Protein AF-A0A369K7A3-F1 (afdb_monomer_lite)

pLDDT: mean 78.66, std 17.6, range [29.11, 97.5]

Organism: Hypsizygus marmoreus (NCBI:txid39966)

Secondary structure (DSSP, 8-state):
----S----SS---HHHHHHHHHTHHHHHHHHHTT-HHHHHHHHHHHHHHHS----B-TTSSB-HHHHHHHHHHHHHHHHHHHHHHHHHS-S----TTHHHHSSHHHHHHHHHHHHHHHHHHHTT----SHHHHHHS-HHHHTTTS--HHHHHHHHHHHHHHHHTS------

Foldseek 3Di:
DDPDDDDPDDDDDDPVNVVVLVVCLLACLQCVVVVNNVVLLVLQLVLVCQQPPHFDADPVRHTDPVVSVVCSVVVSVVSSVVSVVVNVVDDNPHHDPCSVVCSHNLNSLQVLQVVQVVVCVVVVQDGDDDSSVDSSADPVRCVVRPDDPVNVVVVVVVVVVVVVPDDPPDDD

Sequence (172 aa):
MPDNGLLVLGYHANPDQTIFLRYILPMYNYARVEKRIDAFMDKMFPVWLDRFPVVILNKAGLVDPLATKLALPRHKAARYRKLMWLSWESEMWCLDLEWEDKMTIEADRAQRRRVYHALAKCWKKDWPRGHQWEVAVPAEERARIEIDPEDFLQAWADRMLKELAQPDWGTR

Structure (mmCIF, N/CA/C/O backbone):
data_AF-A0A369K7A3-F1
#
_entry.id   AF-A0A369K7A3-F1
#
loop_
_atom_site.group_PDB
_atom_site.id
_atom_site.type_symbol
_atom_site.label_atom_id
_atom_site.label_alt_id
_atom_site.label_comp_id
_atom_site.label_asym_id
_atom_site.label_entity_id
_atom_site.label_seq_id
_atom_site.pdbx_PDB_ins_code
_atom_site.Cartn_x
_atom_site.Cartn_y
_atom_site.Cartn_z
_atom_site.occupancy
_atom_site.B_iso_or_equiv
_atom_site.auth_seq_id
_atom_site.auth_comp_id
_atom_site.auth_asym_id
_atom_site.auth_atom_id
_atom_site.pdbx_PDB_model_num
ATOM 1 N N . MET A 1 1 ? 28.883 4.922 -5.599 1.00 29.11 1 MET A N 1
ATOM 2 C CA . MET A 1 1 ? 28.473 3.508 -5.752 1.00 29.11 1 MET A CA 1
ATOM 3 C C . MET A 1 1 ? 26.989 3.507 -6.066 1.00 29.11 1 MET A C 1
ATOM 5 O O . MET A 1 1 ? 26.313 4.346 -5.486 1.00 29.11 1 MET A O 1
ATOM 9 N N . PRO A 1 2 ? 26.502 2.689 -7.010 1.00 29.11 2 PRO A N 1
ATOM 10 C CA . PRO A 1 2 ? 25.099 2.721 -7.396 1.00 29.11 2 PRO A CA 1
ATOM 11 C C . PRO A 1 2 ? 24.240 2.120 -6.281 1.00 29.11 2 PRO A C 1
ATOM 13 O O . PRO A 1 2 ? 24.582 1.078 -5.717 1.00 29.11 2 PRO A O 1
ATOM 16 N N . ASP A 1 3 ? 23.148 2.816 -5.971 1.00 33.50 3 ASP A N 1
ATOM 17 C CA . ASP A 1 3 ? 22.082 2.390 -5.071 1.00 33.50 3 ASP A CA 1
ATOM 18 C C . ASP A 1 3 ? 21.384 1.156 -5.654 1.00 33.50 3 ASP A C 1
ATOM 20 O O . ASP A 1 3 ? 20.410 1.242 -6.404 1.00 33.50 3 ASP A O 1
ATOM 24 N N . ASN A 1 4 ? 21.920 -0.017 -5.329 1.00 30.17 4 ASN A N 1
ATOM 25 C CA . ASN A 1 4 ? 21.258 -1.285 -5.584 1.00 30.17 4 ASN A CA 1
ATOM 26 C C . ASN A 1 4 ? 20.105 -1.429 -4.587 1.00 30.17 4 ASN A C 1
ATOM 28 O O . ASN A 1 4 ? 20.303 -1.386 -3.374 1.00 30.17 4 ASN A O 1
ATOM 32 N N . GLY A 1 5 ? 18.896 -1.554 -5.132 1.00 32.91 5 GLY A N 1
ATOM 33 C CA . GLY A 1 5 ? 17.648 -1.652 -4.392 1.00 32.91 5 GLY A CA 1
ATOM 34 C C . GLY A 1 5 ? 17.610 -2.750 -3.323 1.00 32.91 5 GLY A C 1
ATOM 35 O O . GLY A 1 5 ? 18.390 -3.697 -3.325 1.00 32.91 5 GLY A O 1
ATOM 36 N N . LEU A 1 6 ? 16.604 -2.597 -2.458 1.00 36.09 6 LEU A N 1
ATOM 37 C CA . LEU A 1 6 ? 16.328 -3.307 -1.206 1.00 36.09 6 LEU A CA 1
ATOM 38 C C . LEU A 1 6 ? 17.239 -2.933 -0.034 1.00 36.09 6 LEU A C 1
ATOM 40 O O . LEU A 1 6 ? 18.330 -3.459 0.116 1.00 36.09 6 LEU A O 1
ATOM 44 N N . LEU A 1 7 ? 16.692 -2.093 0.854 1.00 37.97 7 LEU A N 1
ATOM 45 C CA . LEU A 1 7 ? 16.521 -2.312 2.302 1.00 37.97 7 LEU A CA 1
ATOM 46 C C . LEU A 1 7 ? 16.300 -0.952 2.957 1.00 37.97 7 LEU A C 1
ATOM 48 O O . LEU A 1 7 ? 17.236 -0.178 3.138 1.00 37.97 7 LEU A O 1
ATOM 52 N N . VAL A 1 8 ? 15.059 -0.646 3.343 1.00 37.84 8 VAL A N 1
ATOM 53 C CA . VAL A 1 8 ? 14.809 0.541 4.171 1.00 37.84 8 VAL A CA 1
ATOM 54 C C . VAL A 1 8 ? 15.234 0.215 5.602 1.00 37.84 8 VAL A C 1
ATOM 56 O O . VAL A 1 8 ? 14.434 -0.189 6.446 1.00 37.84 8 VAL A O 1
ATOM 59 N N . LEU A 1 9 ? 16.528 0.394 5.856 1.00 35.09 9 LEU A N 1
ATOM 60 C CA . LEU A 1 9 ? 17.051 0.708 7.175 1.00 35.09 9 LEU A CA 1
ATOM 61 C C . LEU A 1 9 ? 16.366 1.988 7.676 1.00 35.09 9 LEU A C 1
ATOM 63 O O . LEU A 1 9 ? 16.485 3.042 7.066 1.00 35.09 9 LEU A O 1
ATOM 67 N N . GLY A 1 10 ? 15.684 1.872 8.817 1.00 32.44 10 GLY A N 1
ATOM 68 C CA . GLY A 1 10 ? 15.477 2.963 9.769 1.00 32.44 10 GLY A CA 1
ATOM 69 C C . GLY A 1 10 ? 14.449 4.033 9.393 1.00 32.44 10 GLY A C 1
ATOM 70 O O . GLY A 1 10 ? 14.695 4.843 8.520 1.00 32.44 10 GLY A O 1
ATOM 71 N N . TYR A 1 11 ? 13.333 4.062 10.134 1.00 36.12 11 TYR A N 1
ATOM 72 C CA . TYR A 1 11 ? 12.568 5.216 10.668 1.00 36.12 11 TYR A CA 1
ATOM 73 C C . TYR A 1 11 ? 12.372 6.546 9.889 1.00 36.12 11 TYR A C 1
ATOM 75 O O . TYR A 1 11 ? 11.679 7.423 10.406 1.00 36.12 11 TYR A O 1
ATOM 83 N N . HIS A 1 12 ? 12.842 6.706 8.657 1.00 37.03 12 HIS A N 1
ATOM 84 C CA . HIS A 1 12 ? 12.631 7.874 7.811 1.00 37.03 12 HIS A CA 1
ATOM 85 C C . HIS A 1 12 ? 11.601 7.542 6.730 1.00 37.03 12 HIS A C 1
ATOM 87 O O . HIS A 1 12 ? 11.724 6.561 5.997 1.00 37.03 12 HIS A O 1
ATOM 93 N N . ALA A 1 13 ? 10.543 8.349 6.647 1.00 49.19 13 ALA A N 1
ATOM 94 C CA . ALA A 1 13 ? 9.603 8.259 5.541 1.00 49.19 13 ALA A CA 1
ATOM 95 C C . ALA A 1 13 ? 10.299 8.769 4.273 1.00 49.19 13 ALA A C 1
ATOM 97 O O . ALA A 1 13 ? 10.528 9.969 4.143 1.00 49.19 13 ALA A O 1
ATOM 98 N N . ASN A 1 14 ? 10.626 7.868 3.345 1.00 68.19 14 ASN A N 1
ATOM 99 C CA . ASN A 1 14 ? 10.951 8.250 1.968 1.00 68.19 14 ASN A CA 1
ATOM 100 C C . ASN A 1 14 ? 9.768 9.087 1.404 1.00 68.19 14 ASN A C 1
ATOM 102 O O . ASN A 1 14 ? 8.621 8.791 1.764 1.00 68.19 14 ASN A O 1
ATOM 106 N N . PRO A 1 15 ? 9.995 10.140 0.591 1.00 76.69 15 PRO A N 1
ATOM 107 C CA . PRO A 1 15 ? 8.951 10.889 -0.117 1.00 76.69 15 PRO A CA 1
ATOM 108 C C . PRO A 1 15 ? 7.719 10.073 -0.549 1.00 76.69 15 PRO A C 1
ATOM 110 O O . PRO A 1 15 ? 6.595 10.484 -0.253 1.00 76.69 15 PRO A O 1
ATOM 113 N N . ASP A 1 16 ? 7.905 8.876 -1.110 1.00 78.94 16 ASP A N 1
ATOM 114 C CA . ASP A 1 16 ? 6.809 8.001 -1.560 1.00 78.94 16 ASP A CA 1
ATOM 115 C C . ASP A 1 16 ? 5.881 7.542 -0.429 1.00 78.94 16 ASP A C 1
ATOM 117 O O . ASP A 1 16 ? 4.659 7.486 -0.586 1.00 78.94 16 ASP A O 1
ATOM 121 N N . GLN A 1 17 ? 6.445 7.253 0.747 1.00 86.00 17 GLN A N 1
ATOM 122 C CA . GLN A 1 17 ? 5.665 6.924 1.940 1.00 86.00 17 GLN A CA 1
ATOM 123 C C . GLN A 1 17 ? 4.804 8.109 2.368 1.00 86.00 17 GLN A C 1
ATOM 125 O O . GLN A 1 17 ? 3.648 7.933 2.740 1.00 86.00 17 GLN A O 1
ATOM 130 N N . THR A 1 18 ? 5.355 9.322 2.311 1.00 85.50 18 THR A N 1
ATOM 131 C CA . THR A 1 18 ? 4.621 10.538 2.677 1.00 85.50 18 THR A CA 1
ATOM 132 C C . THR A 1 18 ? 3.503 10.829 1.681 1.00 85.50 18 THR A C 1
ATOM 134 O O . THR A 1 18 ? 2.394 11.156 2.101 1.00 85.50 18 THR A O 1
ATOM 137 N N . ILE A 1 19 ? 3.764 10.667 0.381 1.00 86.25 19 ILE A N 1
ATOM 138 C CA . ILE A 1 19 ? 2.756 10.810 -0.676 1.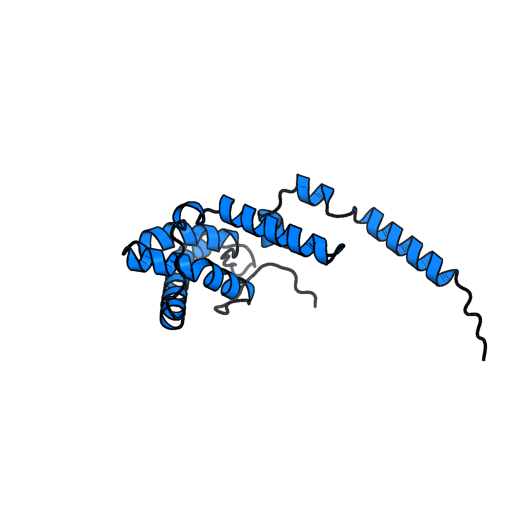00 86.25 19 ILE A CA 1
ATOM 139 C C . ILE A 1 19 ? 1.617 9.814 -0.455 1.00 86.25 19 ILE A C 1
ATOM 141 O O . ILE A 1 19 ? 0.454 10.213 -0.453 1.00 86.25 19 ILE A O 1
ATOM 145 N N . PHE A 1 20 ? 1.934 8.542 -0.192 1.00 90.69 20 PHE A N 1
ATOM 146 C CA . PHE A 1 20 ? 0.914 7.531 0.079 1.00 90.69 20 PHE A CA 1
ATOM 147 C C . PHE A 1 20 ? 0.093 7.857 1.331 1.00 90.69 20 PHE A C 1
ATOM 149 O O . PHE A 1 20 ? -1.132 7.826 1.274 1.00 90.69 20 PHE A O 1
ATOM 156 N N . LEU A 1 21 ? 0.739 8.240 2.440 1.00 91.88 21 LEU A N 1
ATOM 157 C CA . LEU A 1 21 ? 0.034 8.622 3.670 1.00 91.88 21 LEU A CA 1
ATOM 158 C C . LEU A 1 21 ? -0.906 9.812 3.457 1.00 91.88 21 LEU A C 1
ATOM 160 O O . LEU A 1 21 ? -2.006 9.813 3.996 1.00 91.88 21 LEU A O 1
ATOM 164 N N . ARG A 1 22 ? -0.494 10.808 2.663 1.00 89.50 22 ARG A N 1
ATOM 165 C CA . ARG A 1 22 ? -1.346 11.951 2.299 1.00 89.50 22 ARG A CA 1
ATOM 166 C C . ARG A 1 22 ? -2.510 11.533 1.404 1.00 89.50 22 ARG A C 1
ATOM 168 O O . ARG A 1 22 ? -3.615 12.022 1.605 1.00 89.50 22 ARG A O 1
ATOM 175 N N . TYR A 1 23 ? -2.279 10.617 0.467 1.00 90.06 23 TYR A N 1
ATOM 176 C CA . TYR A 1 23 ? -3.323 10.064 -0.396 1.00 90.06 23 TYR A CA 1
ATOM 177 C C . TYR A 1 23 ? -4.417 9.342 0.405 1.00 90.06 23 TYR A C 1
ATOM 179 O O . TYR A 1 23 ? -5.597 9.562 0.154 1.00 90.06 23 TYR A O 1
ATOM 187 N N . ILE A 1 24 ? -4.045 8.537 1.404 1.00 93.44 24 ILE A N 1
ATOM 188 C CA . ILE A 1 24 ? -5.013 7.791 2.229 1.00 93.44 24 ILE A CA 1
ATOM 189 C C . ILE A 1 24 ? -5.573 8.602 3.407 1.00 93.44 24 ILE A C 1
ATOM 191 O O . ILE A 1 24 ? -6.416 8.104 4.152 1.00 93.44 24 ILE A O 1
ATOM 195 N N . LEU A 1 25 ? -5.108 9.835 3.625 1.00 93.50 25 LEU A N 1
ATOM 196 C CA . LEU A 1 25 ? -5.515 10.640 4.776 1.00 93.50 25 LEU A CA 1
ATOM 197 C C . LEU A 1 25 ? -7.021 10.977 4.783 1.00 93.50 25 LEU A C 1
ATOM 199 O O . LEU A 1 25 ? -7.632 10.823 5.841 1.00 93.50 25 LEU A O 1
ATOM 203 N N . PRO A 1 26 ? -7.662 11.355 3.654 1.00 93.44 26 PRO A N 1
ATOM 204 C CA . PRO A 1 26 ? -9.115 11.554 3.600 1.00 93.44 26 PRO A CA 1
ATOM 205 C C . PRO A 1 26 ? -9.914 10.302 3.986 1.00 93.44 26 PRO A C 1
ATOM 207 O O . PRO A 1 26 ? -10.923 10.395 4.685 1.00 93.44 26 PRO A O 1
ATOM 210 N N . MET A 1 27 ? -9.428 9.125 3.584 1.00 94.94 27 MET A N 1
ATOM 211 C CA . MET A 1 27 ? -10.019 7.827 3.918 1.00 94.94 27 MET A CA 1
ATOM 212 C C . MET A 1 27 ? -9.889 7.521 5.417 1.00 94.94 27 MET A C 1
ATOM 214 O O . MET A 1 27 ? -10.857 7.143 6.073 1.00 94.94 27 MET A O 1
ATOM 218 N N . TYR A 1 28 ? -8.697 7.745 5.982 1.00 94.88 28 TYR A N 1
ATOM 219 C CA . TYR A 1 28 ? -8.447 7.608 7.419 1.00 94.88 28 TYR A CA 1
ATOM 220 C C . TYR A 1 28 ? -9.331 8.558 8.239 1.00 94.88 28 TYR A C 1
ATOM 222 O O . TYR A 1 28 ? -9.907 8.158 9.249 1.00 94.88 28 TYR A O 1
ATOM 230 N N . ASN A 1 29 ? -9.462 9.815 7.803 1.00 93.19 29 ASN A N 1
ATOM 231 C CA . ASN A 1 29 ? -10.301 10.813 8.463 1.00 93.19 29 ASN A CA 1
ATOM 232 C C . ASN A 1 29 ? -11.769 10.387 8.479 1.00 93.19 29 ASN A C 1
ATOM 234 O O . ASN A 1 29 ? -12.425 10.524 9.511 1.00 93.19 29 ASN A O 1
ATOM 238 N N . TYR A 1 30 ? -12.262 9.828 7.374 1.00 93.19 30 TYR A N 1
ATOM 239 C CA . TYR A 1 30 ? -13.617 9.296 7.308 1.00 93.19 30 TYR A CA 1
ATOM 240 C C . TYR A 1 30 ? -13.799 8.093 8.244 1.00 93.19 30 TYR A C 1
ATOM 242 O O . TYR A 1 30 ? -14.685 8.106 9.097 1.00 93.19 30 TYR A O 1
ATOM 250 N N . ALA A 1 31 ? -12.886 7.117 8.206 1.00 94.00 31 ALA A N 1
ATOM 251 C CA . ALA A 1 31 ? -12.904 5.984 9.133 1.00 94.00 31 ALA A CA 1
ATOM 252 C C . ALA A 1 31 ? -12.831 6.424 10.608 1.00 94.00 31 ALA A C 1
ATOM 254 O O . ALA A 1 31 ? -13.451 5.805 11.472 1.00 94.00 31 ALA A O 1
ATOM 255 N N . ARG A 1 32 ? -12.116 7.514 10.922 1.00 92.50 32 ARG A N 1
ATOM 256 C CA . ARG A 1 32 ? -12.103 8.118 12.263 1.00 92.50 32 ARG A CA 1
ATOM 257 C C . ARG A 1 32 ? -13.472 8.672 12.655 1.00 92.50 32 ARG A C 1
ATOM 259 O O . ARG A 1 32 ? -13.900 8.420 13.779 1.00 92.50 32 ARG A O 1
ATOM 266 N N . VAL A 1 33 ? -14.145 9.402 11.763 1.00 91.69 33 VAL A N 1
ATOM 267 C CA . VAL A 1 33 ? -15.506 9.924 11.999 1.00 91.69 33 VAL A CA 1
ATOM 268 C C . VAL A 1 33 ? -16.482 8.774 12.266 1.00 91.69 33 VAL A C 1
ATOM 270 O O . VAL A 1 33 ? -17.266 8.846 13.210 1.00 91.69 33 VAL A O 1
ATOM 273 N N . GLU A 1 34 ? -16.362 7.673 11.522 1.00 93.69 34 GLU A N 1
ATOM 274 C CA . GLU A 1 34 ? -17.171 6.464 11.724 1.00 93.69 34 GLU A CA 1
ATOM 275 C C . GLU A 1 34 ? -16.734 5.596 12.917 1.00 93.69 34 GLU A C 1
ATOM 277 O O . GLU A 1 34 ? -17.384 4.598 13.217 1.00 93.69 34 GLU A O 1
ATOM 282 N N . LYS A 1 35 ? -15.643 5.947 13.613 1.00 95.06 35 LYS A N 1
ATOM 283 C CA . LYS A 1 35 ? -15.033 5.142 14.692 1.00 95.06 35 LYS A CA 1
ATOM 284 C C . LYS A 1 35 ? -14.592 3.737 14.242 1.00 95.06 35 LYS A C 1
ATOM 286 O O . LYS A 1 35 ? -14.586 2.797 15.030 1.00 95.06 35 LYS A O 1
ATOM 291 N N . ARG A 1 36 ? -14.172 3.596 12.982 1.00 96.25 36 ARG A N 1
ATOM 292 C CA . ARG A 1 36 ? -13.746 2.342 12.325 1.00 96.25 36 ARG A CA 1
ATOM 293 C C . ARG A 1 36 ? -12.251 2.314 11.995 1.00 96.25 36 ARG A C 1
ATOM 295 O O . ARG A 1 36 ? -11.821 1.674 11.039 1.00 96.25 36 ARG A O 1
ATOM 302 N N . ILE A 1 37 ? -11.444 3.005 12.797 1.00 95.44 37 ILE A N 1
ATOM 303 C CA . ILE A 1 37 ? -9.992 3.123 12.598 1.00 95.44 37 ILE A CA 1
ATOM 304 C C . ILE A 1 37 ? -9.306 1.756 12.573 1.00 95.44 37 ILE A C 1
ATOM 306 O O . ILE A 1 37 ? -8.437 1.542 11.734 1.00 95.44 37 ILE A O 1
ATOM 310 N N . ASP A 1 38 ? -9.682 0.833 13.458 1.00 96.25 38 ASP A N 1
ATOM 311 C CA . ASP A 1 38 ? -9.034 -0.481 13.516 1.00 96.25 38 ASP A CA 1
ATOM 312 C C . ASP A 1 38 ? -9.267 -1.270 12.224 1.00 96.25 38 ASP A C 1
ATOM 314 O O . ASP A 1 38 ? -8.308 -1.747 11.617 1.00 96.25 38 ASP A O 1
ATOM 318 N N . ALA A 1 39 ? -10.508 -1.278 11.724 1.00 96.62 39 ALA A N 1
ATOM 319 C CA . ALA A 1 39 ? -10.853 -1.877 10.435 1.00 96.62 39 ALA A CA 1
ATOM 320 C C . ALA A 1 39 ? -10.104 -1.206 9.270 1.00 96.62 39 ALA A C 1
ATOM 322 O O . ALA A 1 39 ? -9.603 -1.883 8.371 1.00 96.62 39 ALA A O 1
ATOM 323 N N . PHE A 1 40 ? -9.969 0.123 9.306 1.00 97.12 40 PHE A N 1
ATOM 324 C CA . PHE A 1 40 ? -9.152 0.852 8.340 1.00 97.12 40 PHE A CA 1
ATOM 325 C C . PHE A 1 40 ? -7.690 0.408 8.387 1.00 97.12 40 PHE A C 1
ATOM 327 O O . PHE A 1 40 ? -7.101 0.102 7.353 1.00 97.12 40 PHE A O 1
ATOM 334 N N . MET A 1 41 ? -7.098 0.331 9.579 1.00 97.50 41 MET A N 1
ATOM 335 C CA . MET A 1 41 ? -5.709 -0.083 9.757 1.00 97.50 41 MET A CA 1
ATOM 336 C C . MET A 1 41 ? -5.488 -1.547 9.360 1.00 97.50 41 MET A C 1
ATOM 338 O O . MET A 1 41 ? -4.408 -1.875 8.868 1.00 97.50 41 MET A O 1
ATOM 342 N N . ASP A 1 42 ? -6.477 -2.420 9.556 1.00 96.50 42 ASP A N 1
ATOM 343 C CA . ASP A 1 42 ? -6.453 -3.817 9.114 1.00 96.50 42 ASP A CA 1
ATOM 344 C C . ASP A 1 42 ? -6.441 -3.947 7.591 1.00 96.50 42 ASP A C 1
ATOM 346 O O . ASP A 1 42 ? -5.663 -4.744 7.070 1.00 96.50 42 ASP A O 1
ATOM 350 N N . LYS A 1 43 ? -7.223 -3.132 6.872 1.00 96.44 43 LYS A N 1
ATOM 351 C CA . LYS A 1 43 ? -7.209 -3.109 5.399 1.00 96.44 43 LYS A CA 1
ATOM 352 C C . LYS A 1 43 ? -5.989 -2.392 4.821 1.00 96.44 43 LYS A C 1
ATOM 354 O O . LYS A 1 43 ? -5.393 -2.846 3.848 1.00 96.44 43 LYS A O 1
ATOM 359 N N . MET A 1 44 ? -5.588 -1.277 5.426 1.00 96.12 44 MET A N 1
ATOM 360 C CA . MET A 1 44 ? -4.509 -0.430 4.916 1.00 96.12 44 MET A CA 1
ATOM 361 C C . MET A 1 44 ? -3.132 -1.055 5.098 1.00 96.12 44 MET A C 1
ATOM 363 O O . MET A 1 44 ? -2.272 -0.906 4.234 1.00 96.12 44 MET A O 1
ATOM 367 N N . PHE A 1 45 ? -2.889 -1.762 6.202 1.00 96.00 45 PHE A N 1
ATOM 368 C CA . PHE A 1 45 ? -1.548 -2.266 6.485 1.00 96.00 45 PHE A CA 1
ATOM 369 C C . PHE A 1 45 ? -1.038 -3.310 5.465 1.00 96.00 45 PHE A C 1
ATOM 371 O O . PHE A 1 45 ? 0.128 -3.219 5.082 1.00 96.00 45 PHE A O 1
ATOM 378 N N . PRO A 1 46 ? -1.858 -4.241 4.945 1.00 95.81 46 PRO A N 1
ATOM 379 C CA . PRO A 1 46 ? -1.489 -5.066 3.793 1.00 95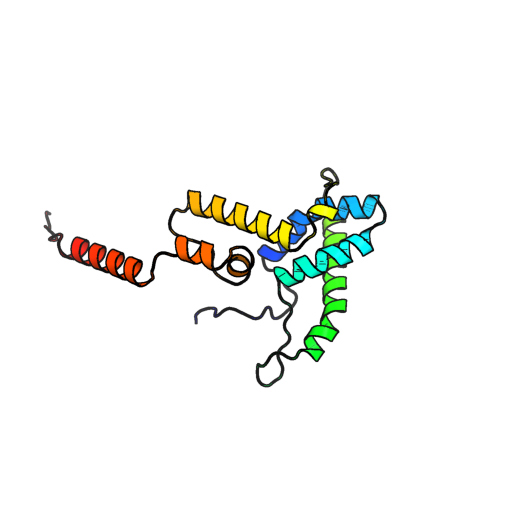.81 46 PRO A CA 1
ATOM 380 C C . PRO A 1 46 ? -1.113 -4.250 2.549 1.00 95.81 46 PRO A C 1
ATOM 382 O O . PRO A 1 46 ? -0.073 -4.510 1.949 1.00 95.81 46 PRO A O 1
ATOM 385 N N . VAL A 1 47 ? -1.893 -3.218 2.204 1.00 95.56 47 VAL A N 1
ATOM 386 C CA . VAL A 1 47 ? -1.587 -2.310 1.079 1.00 95.56 47 VAL A CA 1
ATOM 387 C C . VAL A 1 47 ? -0.263 -1.576 1.310 1.00 95.56 47 VAL A C 1
ATOM 389 O O . VAL A 1 47 ? 0.561 -1.444 0.405 1.00 95.56 47 VAL A O 1
ATOM 392 N N . TRP A 1 48 ? -0.012 -1.146 2.549 1.00 94.06 48 TRP A N 1
ATOM 393 C CA . TRP A 1 48 ? 1.264 -0.561 2.943 1.00 94.06 48 TRP A CA 1
ATOM 394 C C . TRP A 1 48 ? 2.427 -1.524 2.701 1.00 94.06 48 TRP A C 1
ATOM 396 O O . TRP A 1 48 ? 3.434 -1.111 2.135 1.00 94.06 48 TRP A O 1
ATOM 406 N N . LEU A 1 49 ? 2.311 -2.787 3.123 1.00 92.50 49 LEU A N 1
ATOM 407 C CA . LEU A 1 49 ? 3.372 -3.785 2.952 1.00 92.50 49 LEU A CA 1
ATOM 408 C C . LEU A 1 49 ? 3.590 -4.161 1.482 1.00 92.50 49 LEU A C 1
ATOM 410 O O . LEU A 1 49 ? 4.730 -4.416 1.102 1.00 92.50 49 LEU A O 1
ATOM 414 N N . ASP A 1 50 ? 2.539 -4.134 0.656 1.00 92.44 50 ASP A N 1
ATOM 415 C CA . ASP A 1 50 ? 2.660 -4.314 -0.794 1.00 92.44 50 ASP A CA 1
ATOM 416 C C . ASP A 1 50 ? 3.526 -3.220 -1.431 1.00 92.44 50 ASP A C 1
ATOM 418 O O . ASP A 1 50 ? 4.367 -3.500 -2.280 1.00 92.44 50 ASP A O 1
ATOM 422 N N . ARG A 1 51 ? 3.366 -1.967 -0.992 1.00 88.62 51 ARG A N 1
ATOM 423 C CA . ARG A 1 51 ? 4.154 -0.828 -1.491 1.00 88.62 51 ARG A CA 1
ATOM 424 C C . ARG A 1 51 ? 5.534 -0.714 -0.852 1.00 88.62 51 ARG A C 1
ATOM 426 O O . ARG A 1 51 ? 6.493 -0.313 -1.514 1.00 88.62 51 ARG A O 1
ATOM 433 N N . PHE A 1 52 ? 5.622 -1.000 0.440 1.00 87.88 52 PHE A N 1
ATOM 434 C CA . PHE A 1 52 ? 6.790 -0.763 1.281 1.00 87.88 52 PHE A CA 1
ATOM 435 C C . PHE A 1 52 ? 7.086 -2.014 2.117 1.00 87.88 52 PHE A C 1
ATOM 437 O O . PHE A 1 52 ? 6.767 -2.048 3.315 1.00 87.88 52 PHE A O 1
ATOM 444 N N . PRO A 1 53 ? 7.696 -3.046 1.504 1.00 86.00 53 PRO A N 1
ATOM 445 C CA . PRO A 1 53 ? 8.035 -4.273 2.204 1.00 86.00 53 PRO A CA 1
ATOM 446 C C . PRO A 1 53 ? 8.901 -3.990 3.431 1.00 86.00 53 PRO A C 1
ATOM 448 O O . PRO A 1 53 ? 9.899 -3.270 3.366 1.00 86.00 53 PRO A O 1
ATOM 451 N N . VAL A 1 54 ? 8.518 -4.575 4.563 1.00 84.00 54 VAL A N 1
ATOM 452 C CA . VAL A 1 54 ? 9.330 -4.571 5.780 1.00 84.00 54 VAL A CA 1
ATOM 453 C C . VAL A 1 54 ? 10.098 -5.881 5.802 1.00 84.00 54 VAL A C 1
ATOM 455 O O . VAL A 1 54 ? 9.491 -6.944 5.874 1.00 84.00 54 VAL A O 1
ATOM 458 N N . VAL A 1 55 ? 11.423 -5.795 5.717 1.00 82.44 55 VAL A N 1
ATOM 459 C CA . VAL A 1 55 ? 12.330 -6.945 5.677 1.00 82.44 55 VAL A CA 1
ATOM 460 C C . VAL A 1 55 ? 13.450 -6.693 6.677 1.00 82.44 55 VAL A C 1
ATOM 462 O O . VAL A 1 55 ? 14.142 -5.680 6.588 1.00 82.44 55 VAL A O 1
ATOM 465 N N . ILE A 1 56 ? 13.619 -7.599 7.639 1.00 81.62 56 ILE A N 1
ATOM 466 C CA . ILE A 1 56 ? 14.747 -7.581 8.573 1.00 81.62 56 ILE A CA 1
ATOM 467 C C . ILE A 1 56 ? 15.758 -8.621 8.116 1.00 81.62 56 ILE A C 1
ATOM 469 O O . ILE A 1 56 ? 15.395 -9.773 7.884 1.00 81.62 56 ILE A O 1
ATOM 473 N N . LEU A 1 57 ? 17.020 -8.213 7.993 1.00 85.25 57 LEU A N 1
ATOM 474 C CA . LEU A 1 57 ? 18.113 -9.127 7.692 1.00 85.25 57 LEU A CA 1
ATOM 475 C C . LEU A 1 57 ? 18.787 -9.633 8.964 1.00 85.25 57 LEU A C 1
ATOM 477 O O . LEU A 1 57 ? 18.932 -8.904 9.946 1.00 85.25 57 LEU A O 1
ATOM 481 N N . ASN A 1 58 ? 19.255 -10.874 8.915 1.00 85.88 58 ASN A N 1
ATOM 482 C CA . ASN A 1 58 ? 20.151 -11.430 9.914 1.00 85.88 58 ASN A CA 1
ATOM 483 C C . ASN A 1 58 ? 21.601 -10.954 9.692 1.00 85.88 58 ASN A C 1
ATOM 485 O O . ASN A 1 58 ? 21.925 -10.260 8.728 1.00 85.88 58 ASN A O 1
ATOM 489 N N .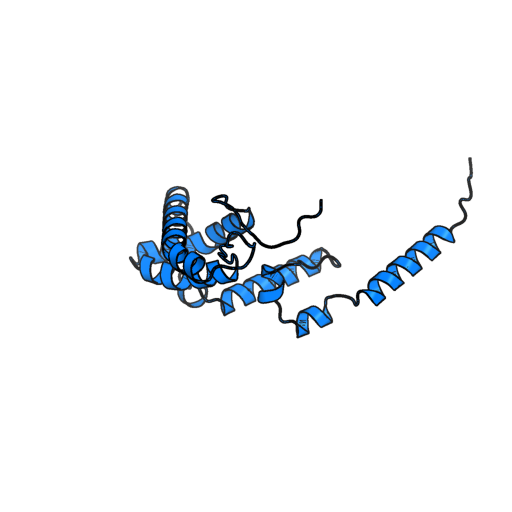 LYS A 1 59 ? 22.510 -11.372 10.580 1.00 84.12 59 LYS A N 1
ATOM 490 C CA . LYS A 1 59 ? 23.941 -11.022 10.503 1.00 84.12 59 LYS A CA 1
ATOM 491 C C . LYS A 1 59 ? 24.643 -11.525 9.233 1.00 84.12 59 LYS A C 1
ATOM 493 O O . LYS A 1 59 ? 25.698 -11.006 8.897 1.00 84.12 59 LYS A O 1
ATOM 498 N N . ALA A 1 60 ? 24.077 -12.521 8.552 1.00 87.81 60 ALA A N 1
ATOM 499 C CA . ALA A 1 60 ? 24.586 -13.054 7.291 1.00 87.81 60 ALA A CA 1
ATOM 500 C C . ALA A 1 60 ? 24.008 -12.327 6.060 1.00 87.81 60 ALA A C 1
ATOM 502 O O . ALA A 1 60 ? 24.270 -12.737 4.934 1.00 87.81 60 ALA A O 1
ATOM 503 N N . GLY A 1 61 ? 23.206 -11.275 6.257 1.00 83.00 61 GLY A N 1
ATOM 504 C CA . GLY A 1 61 ? 22.575 -10.528 5.169 1.00 83.00 61 GLY A CA 1
ATOM 505 C C . GLY A 1 61 ? 21.369 -11.231 4.537 1.00 83.00 61 GLY A C 1
ATOM 506 O O . GLY A 1 61 ? 20.866 -10.771 3.518 1.00 83.00 61 GLY A O 1
ATOM 507 N N . LEU A 1 62 ? 20.884 -12.328 5.124 1.00 84.06 62 LEU A N 1
ATOM 508 C CA . LEU A 1 62 ? 19.699 -13.048 4.652 1.00 84.06 62 LEU A CA 1
ATOM 509 C C . LEU A 1 62 ? 18.447 -12.550 5.369 1.00 84.06 62 LEU A C 1
ATOM 511 O O . LEU A 1 62 ? 18.516 -12.131 6.524 1.00 84.06 62 LEU A O 1
ATOM 515 N N . VAL A 1 63 ? 17.291 -12.646 4.711 1.00 84.62 63 VAL A N 1
ATOM 516 C CA . VAL A 1 63 ? 15.998 -12.318 5.327 1.00 84.62 63 VAL A CA 1
ATOM 517 C C . VAL A 1 63 ? 15.762 -13.202 6.550 1.00 84.62 63 VAL A C 1
ATOM 519 O O . VAL A 1 63 ? 15.851 -14.423 6.459 1.00 84.62 63 VAL A O 1
ATOM 522 N N . ASP A 1 64 ? 15.432 -12.581 7.681 1.00 88.88 64 ASP A N 1
ATOM 523 C CA . ASP A 1 64 ? 14.971 -13.235 8.902 1.00 88.88 64 ASP A CA 1
ATOM 524 C C . ASP A 1 64 ? 13.434 -13.150 8.969 1.00 88.88 64 ASP A C 1
ATOM 526 O O . ASP A 1 64 ? 12.877 -12.092 9.306 1.00 88.88 64 ASP A O 1
ATOM 530 N N . PRO A 1 65 ? 12.709 -14.238 8.643 1.00 88.62 65 PRO A N 1
ATOM 531 C CA . PRO A 1 65 ? 11.250 -14.220 8.608 1.00 88.62 65 PRO A CA 1
ATOM 532 C C . PRO A 1 65 ? 10.634 -14.019 9.995 1.00 88.62 65 PRO A C 1
ATOM 534 O O . PRO A 1 65 ? 9.581 -13.390 10.121 1.00 88.62 65 PRO A O 1
ATOM 537 N N . LEU A 1 66 ? 11.285 -14.534 11.044 1.00 90.38 66 LEU A N 1
ATOM 538 C CA . LEU A 1 66 ? 10.782 -14.444 12.409 1.00 90.38 66 LEU A CA 1
ATOM 539 C C . LEU A 1 66 ? 10.919 -13.015 12.928 1.00 90.38 66 LEU A C 1
ATOM 541 O O . LEU A 1 66 ? 9.934 -12.440 13.393 1.00 90.38 66 LEU A O 1
ATOM 545 N N . ALA A 1 67 ? 12.108 -12.422 12.800 1.00 87.25 67 ALA A N 1
ATOM 546 C CA . ALA A 1 67 ? 12.333 -11.038 13.201 1.00 87.25 67 ALA A CA 1
ATOM 547 C C . ALA A 1 67 ? 11.410 -10.086 12.430 1.00 87.25 67 ALA A C 1
ATOM 549 O O . ALA A 1 67 ? 10.773 -9.218 13.031 1.00 87.25 67 ALA A O 1
ATOM 550 N N . THR A 1 68 ? 11.265 -10.304 11.119 1.00 84.88 68 THR A N 1
ATOM 551 C CA . THR A 1 68 ? 10.347 -9.536 10.269 1.00 84.88 68 THR A CA 1
ATOM 552 C C . THR A 1 68 ? 8.912 -9.614 10.792 1.00 84.88 68 THR A C 1
ATOM 554 O O . THR A 1 68 ? 8.302 -8.577 11.059 1.00 84.88 68 THR A O 1
ATOM 557 N N . LYS A 1 69 ? 8.386 -10.825 11.030 1.00 89.50 69 LYS A N 1
ATOM 558 C CA . LYS A 1 69 ? 7.024 -11.034 11.551 1.00 89.50 69 LYS A CA 1
ATOM 559 C C . LYS A 1 69 ? 6.808 -10.351 12.903 1.00 89.50 69 LYS A C 1
ATOM 561 O O . LYS A 1 69 ? 5.769 -9.728 13.114 1.00 89.50 69 LYS A O 1
ATOM 566 N N . LEU A 1 70 ? 7.788 -10.430 13.804 1.00 90.31 70 LEU A N 1
ATOM 567 C CA . LEU A 1 70 ? 7.724 -9.806 15.130 1.00 90.31 70 LEU A CA 1
ATOM 568 C C . LEU A 1 70 ? 7.761 -8.270 15.077 1.00 90.31 70 LEU A C 1
ATOM 570 O O . LEU A 1 70 ? 7.252 -7.609 15.984 1.00 90.31 70 LEU A O 1
ATOM 574 N N . ALA A 1 71 ? 8.327 -7.683 14.021 1.00 88.81 71 ALA A N 1
ATOM 575 C CA . ALA A 1 71 ? 8.383 -6.236 13.847 1.00 88.81 71 ALA A CA 1
ATOM 576 C C . ALA A 1 71 ? 7.079 -5.636 13.292 1.00 88.81 71 ALA A C 1
ATOM 578 O O . ALA A 1 71 ? 6.777 -4.471 13.573 1.00 88.81 71 ALA A O 1
ATOM 579 N N . LEU A 1 72 ? 6.279 -6.412 12.549 1.00 89.88 72 LEU A N 1
ATOM 580 C CA . LEU A 1 72 ? 5.071 -5.921 11.870 1.00 89.88 72 LEU A CA 1
ATOM 581 C C . LEU A 1 72 ? 4.080 -5.184 12.793 1.00 89.88 72 LEU A C 1
ATOM 583 O O . LEU A 1 72 ? 3.652 -4.090 12.413 1.00 89.88 72 LEU A O 1
ATOM 587 N N . PRO A 1 73 ? 3.752 -5.666 14.013 1.00 91.94 73 PRO A N 1
ATOM 588 C CA . PRO A 1 73 ? 2.839 -4.944 14.903 1.00 91.94 73 PRO A CA 1
ATOM 589 C C . PRO A 1 73 ? 3.356 -3.550 15.282 1.00 91.94 73 PRO A C 1
ATOM 591 O O . PRO A 1 73 ? 2.602 -2.574 15.280 1.00 91.94 73 PRO A O 1
ATOM 594 N N . ARG A 1 74 ? 4.665 -3.425 15.547 1.00 90.38 74 ARG A N 1
ATOM 595 C CA . ARG A 1 74 ? 5.301 -2.136 15.865 1.00 90.38 74 ARG A CA 1
ATOM 596 C C . ARG A 1 74 ? 5.271 -1.194 14.662 1.00 90.38 74 ARG A C 1
ATOM 598 O O . ARG A 1 74 ? 4.994 -0.005 14.828 1.00 90.38 74 ARG A O 1
ATOM 605 N N . HIS A 1 75 ? 5.497 -1.720 13.458 1.00 90.25 75 HIS A N 1
ATOM 606 C CA . HIS A 1 75 ? 5.385 -0.950 12.218 1.00 90.25 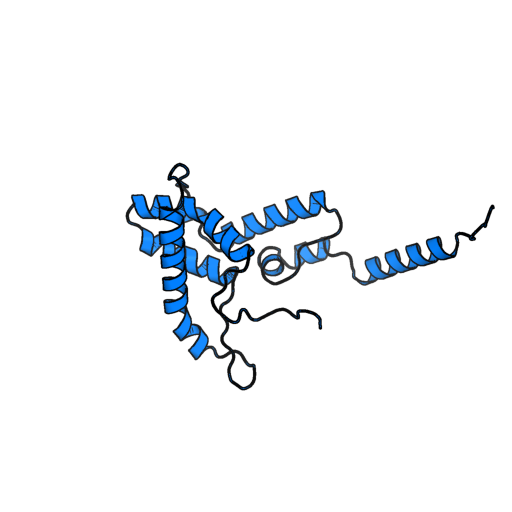75 HIS A CA 1
ATOM 607 C C . HIS A 1 75 ? 3.958 -0.448 11.980 1.00 90.25 75 HIS A C 1
ATOM 609 O O . HIS A 1 75 ? 3.776 0.743 11.716 1.00 90.25 75 HIS A O 1
ATOM 615 N N . LYS A 1 76 ? 2.947 -1.307 12.150 1.00 93.31 76 LYS A N 1
ATOM 616 C CA . LYS A 1 76 ? 1.533 -0.926 12.032 1.00 93.31 76 LYS A CA 1
ATOM 617 C C . LYS A 1 76 ? 1.168 0.191 13.008 1.00 93.31 76 LYS A C 1
ATOM 619 O O . LYS A 1 76 ? 0.633 1.217 12.593 1.00 93.31 76 LYS A O 1
ATOM 624 N N . ALA A 1 77 ? 1.554 0.052 14.278 1.00 92.06 77 ALA A N 1
ATOM 625 C CA . ALA A 1 77 ? 1.339 1.081 15.296 1.00 92.06 77 ALA A CA 1
ATOM 626 C C . ALA A 1 77 ? 2.054 2.405 14.962 1.00 92.06 77 ALA A C 1
ATOM 628 O O . ALA A 1 77 ? 1.529 3.491 15.214 1.00 92.06 77 ALA A O 1
ATOM 629 N N . ALA A 1 78 ? 3.248 2.350 14.364 1.00 90.75 78 ALA A N 1
ATOM 630 C CA . ALA A 1 78 ? 3.941 3.548 13.898 1.00 90.75 78 ALA A CA 1
ATOM 631 C C . ALA A 1 78 ? 3.190 4.252 12.754 1.00 90.75 78 ALA A C 1
ATOM 633 O O . ALA A 1 78 ? 3.134 5.481 12.740 1.00 90.75 78 ALA A O 1
ATOM 634 N N . ARG A 1 79 ? 2.598 3.500 11.814 1.00 93.00 79 ARG A N 1
ATOM 635 C CA . ARG A 1 79 ? 1.784 4.075 10.728 1.00 93.00 79 ARG A CA 1
ATOM 636 C C . ARG A 1 79 ? 0.498 4.700 11.246 1.00 93.00 79 ARG A C 1
ATOM 638 O O . ARG A 1 79 ? 0.199 5.829 10.872 1.00 93.00 79 ARG A O 1
ATOM 645 N N . TYR A 1 80 ? -0.180 4.018 12.167 1.00 93.88 80 TYR A N 1
ATOM 646 C CA . TYR A 1 80 ? -1.342 4.564 12.861 1.00 93.88 80 TYR A CA 1
ATOM 647 C C . TYR A 1 80 ? -1.026 5.923 13.501 1.00 93.88 80 TYR A C 1
ATOM 649 O O . TYR A 1 80 ? -1.669 6.923 13.191 1.00 93.88 80 TYR A O 1
ATOM 657 N N . ARG A 1 81 ? 0.039 5.994 14.315 1.00 93.19 81 ARG A N 1
ATOM 658 C CA . ARG A 1 81 ? 0.465 7.252 14.952 1.00 93.19 81 ARG A CA 1
ATOM 659 C C . ARG A 1 81 ? 0.763 8.349 13.936 1.00 93.19 81 ARG A C 1
ATOM 661 O O . ARG A 1 81 ? 0.416 9.500 14.174 1.00 93.19 81 ARG A O 1
ATOM 668 N N . LYS A 1 82 ? 1.396 8.017 12.807 1.00 91.31 82 LYS A N 1
ATOM 669 C CA . LYS A 1 82 ? 1.704 9.011 11.773 1.00 91.31 82 LYS A CA 1
ATOM 670 C C . LYS A 1 82 ? 0.438 9.553 11.102 1.00 91.31 82 LYS A C 1
ATOM 672 O O . LYS A 1 82 ? 0.361 10.759 10.901 1.00 91.31 82 LYS A O 1
ATOM 677 N N . LEU A 1 83 ? -0.542 8.701 10.797 1.00 92.50 83 LEU A N 1
ATOM 678 C CA . LEU A 1 83 ? -1.836 9.127 10.250 1.00 92.50 83 LEU A CA 1
ATOM 679 C C . LEU A 1 83 ? -2.626 9.980 11.243 1.00 92.50 83 LEU A C 1
ATOM 681 O O . LEU A 1 83 ? -3.175 11.003 10.854 1.00 92.50 83 LEU A O 1
ATOM 685 N N . MET A 1 84 ? -2.620 9.610 12.525 1.00 91.81 84 MET A N 1
ATOM 686 C CA . MET A 1 84 ? -3.218 10.415 13.591 1.00 91.81 84 MET A CA 1
ATOM 687 C C . MET A 1 84 ? -2.630 11.832 13.626 1.00 91.81 84 MET A C 1
ATOM 689 O O . MET A 1 84 ? -3.389 12.795 13.616 1.00 91.81 84 MET A O 1
ATOM 693 N N . TRP A 1 85 ? -1.299 11.964 13.596 1.00 90.12 85 TRP A N 1
ATOM 694 C CA . TRP A 1 85 ? -0.635 13.272 13.552 1.00 90.12 85 TRP A CA 1
ATOM 695 C C . TRP A 1 85 ? -0.982 14.068 12.291 1.00 90.12 85 TRP A C 1
ATOM 697 O O . TRP A 1 85 ? -1.402 15.215 12.396 1.00 90.12 85 TRP A O 1
ATOM 707 N N . LEU A 1 86 ? -0.882 13.451 11.109 1.00 89.56 86 LEU A N 1
ATOM 708 C CA . LEU A 1 86 ? -1.229 14.110 9.842 1.00 89.56 86 LEU A CA 1
ATOM 709 C C . LEU A 1 86 ? -2.689 14.579 9.812 1.00 89.56 86 LEU A C 1
ATOM 711 O O . LEU A 1 86 ? -2.998 15.613 9.234 1.00 89.56 86 LEU A O 1
ATOM 715 N N . SER A 1 87 ? -3.581 13.822 10.444 1.00 88.75 87 SER A N 1
ATOM 716 C CA . SER A 1 87 ? -5.004 14.133 10.540 1.00 88.75 87 SER A CA 1
ATOM 717 C C . SER A 1 87 ? -5.291 15.330 11.448 1.00 88.75 87 SER A C 1
ATOM 719 O O . SER A 1 87 ? -6.247 16.062 11.205 1.00 88.75 87 SER A O 1
ATOM 721 N N . TRP A 1 88 ? -4.484 15.537 12.492 1.00 86.62 88 TRP A N 1
ATOM 722 C CA . TRP A 1 88 ? -4.559 16.739 13.328 1.00 86.62 88 TRP A CA 1
ATOM 723 C C . TRP A 1 88 ? -3.978 17.972 12.635 1.00 86.62 88 TRP A C 1
ATOM 725 O O . TRP A 1 88 ? -4.473 19.071 12.853 1.00 86.62 88 TRP A O 1
ATOM 735 N N . GLU A 1 89 ? -2.953 17.793 11.801 1.00 84.06 89 GLU A N 1
ATOM 736 C CA . GLU A 1 89 ? -2.332 18.875 11.025 1.00 84.06 89 GLU A CA 1
ATOM 737 C C . GLU A 1 89 ? -3.147 19.270 9.782 1.00 84.06 89 GLU A C 1
ATOM 739 O O . GLU A 1 89 ? -2.991 20.377 9.272 1.00 84.06 89 GLU A O 1
ATOM 744 N N . SER A 1 90 ? -3.995 18.377 9.260 1.00 74.88 90 SER A N 1
ATOM 745 C CA . SER A 1 90 ? -4.814 18.665 8.082 1.00 74.88 90 SER A CA 1
ATOM 746 C C . SER A 1 90 ? -6.088 19.408 8.456 1.00 74.88 90 SER A C 1
ATOM 748 O O . SER A 1 90 ? -6.854 18.936 9.299 1.00 74.88 90 SER A O 1
ATOM 750 N N . GLU A 1 91 ? -6.393 20.491 7.749 1.00 64.88 91 GLU A N 1
ATOM 751 C CA . GLU A 1 91 ? -7.741 21.039 7.785 1.00 64.88 91 GLU A CA 1
ATOM 752 C C . GLU A 1 91 ? -8.727 20.017 7.168 1.00 64.88 91 GLU A C 1
ATOM 754 O O . GLU A 1 91 ? -8.518 19.511 6.063 1.00 64.88 91 GLU A O 1
ATOM 759 N N . MET A 1 92 ? -9.781 19.658 7.907 1.00 58.84 92 MET A N 1
ATOM 760 C CA . MET A 1 92 ? -10.654 18.483 7.705 1.00 58.84 92 MET A CA 1
ATOM 761 C C . MET A 1 92 ? -11.594 18.519 6.472 1.00 58.84 92 MET A C 1
ATOM 763 O O . MET A 1 92 ? -12.679 17.945 6.506 1.00 58.84 92 MET A O 1
ATOM 767 N N . TRP A 1 93 ? -11.228 19.166 5.367 1.00 62.16 93 TRP A N 1
ATOM 768 C CA . TRP A 1 93 ? -12.184 19.475 4.288 1.00 62.16 93 TRP A CA 1
ATOM 769 C C . TRP A 1 93 ? -12.405 18.358 3.257 1.00 62.16 93 TRP A C 1
ATOM 771 O O . TRP A 1 93 ? -13.289 18.484 2.415 1.00 62.16 93 TRP A O 1
ATOM 781 N N . CYS A 1 94 ? -11.626 17.272 3.290 1.00 71.06 94 CYS A N 1
ATOM 782 C CA . CYS A 1 94 ? -11.743 16.177 2.324 1.00 71.06 94 CYS A CA 1
ATOM 783 C C . CYS A 1 94 ? -11.906 14.833 3.042 1.00 71.06 94 CYS A C 1
ATOM 785 O O . CYS A 1 94 ? -11.027 14.414 3.801 1.00 71.06 94 CYS A O 1
ATOM 787 N N . LEU A 1 95 ? -13.037 14.173 2.793 1.00 83.50 95 LEU A N 1
ATOM 788 C CA . LEU A 1 95 ? -13.357 12.820 3.245 1.00 83.50 95 LEU A CA 1
ATOM 789 C C . LEU A 1 95 ? -13.553 11.932 2.014 1.00 83.50 95 LEU A C 1
ATOM 791 O O . LEU A 1 95 ? -14.136 12.374 1.026 1.00 83.50 95 LEU A O 1
ATOM 795 N N . ASP A 1 96 ? -13.088 10.685 2.083 1.00 85.75 96 ASP A N 1
ATOM 796 C CA . ASP A 1 96 ? -13.326 9.681 1.040 1.00 85.75 96 ASP A CA 1
ATOM 797 C C . ASP A 1 96 ? -14.173 8.545 1.622 1.00 85.75 96 ASP A C 1
ATOM 799 O O . ASP A 1 96 ? -13.698 7.761 2.449 1.00 85.75 96 ASP A O 1
ATOM 803 N N . LEU A 1 97 ? -15.444 8.501 1.212 1.00 88.75 97 LEU A N 1
ATOM 804 C CA . LEU A 1 97 ? -16.440 7.558 1.723 1.00 88.75 97 LEU A CA 1
ATOM 805 C C . LEU A 1 97 ? -16.262 6.143 1.153 1.00 88.75 97 LEU A C 1
ATOM 807 O O . LEU A 1 97 ? -16.754 5.182 1.732 1.00 88.75 97 LEU A O 1
ATOM 811 N N . GLU A 1 98 ? -15.529 5.993 0.049 1.00 90.38 98 GLU A N 1
ATOM 812 C CA . GLU A 1 98 ? -15.354 4.722 -0.670 1.00 90.38 98 GLU A CA 1
ATOM 813 C C . GLU A 1 98 ? -14.076 3.991 -0.232 1.00 90.38 98 GLU A C 1
ATOM 815 O O . GLU A 1 98 ? -13.512 3.168 -0.961 1.00 90.38 98 GLU A O 1
ATOM 820 N N . TRP A 1 99 ? -13.555 4.324 0.951 1.00 90.69 99 TRP A N 1
ATOM 821 C CA . TRP A 1 99 ? -12.267 3.805 1.395 1.00 90.69 99 TRP A CA 1
ATOM 822 C C . TRP A 1 99 ? -12.247 2.282 1.502 1.00 90.69 99 TRP A C 1
ATOM 824 O O . TRP A 1 99 ? -11.198 1.679 1.304 1.00 90.69 99 TRP A O 1
ATOM 834 N N . GLU A 1 100 ? -13.375 1.643 1.805 1.00 92.88 100 GLU A N 1
ATOM 835 C CA . GLU A 1 100 ? -13.427 0.192 1.974 1.00 92.88 100 GLU A CA 1
ATOM 836 C C . GLU A 1 100 ? -13.129 -0.577 0.693 1.00 92.88 100 GLU A C 1
ATOM 838 O O . GLU A 1 100 ? -12.511 -1.643 0.777 1.00 92.88 100 GLU A O 1
ATOM 843 N N . ASP A 1 101 ? -13.545 -0.025 -0.444 1.00 92.31 101 ASP A N 1
ATOM 844 C CA . ASP A 1 101 ? -13.343 -0.601 -1.771 1.00 92.31 101 ASP A CA 1
ATOM 845 C C . ASP A 1 101 ? -11.955 -0.239 -2.307 1.00 92.31 101 ASP A C 1
ATOM 847 O O . ASP A 1 101 ? -11.259 -1.061 -2.908 1.00 92.31 101 ASP A O 1
ATOM 851 N N . LYS A 1 102 ? -11.509 0.992 -2.025 1.00 91.06 102 LYS A N 1
ATOM 852 C CA . LYS A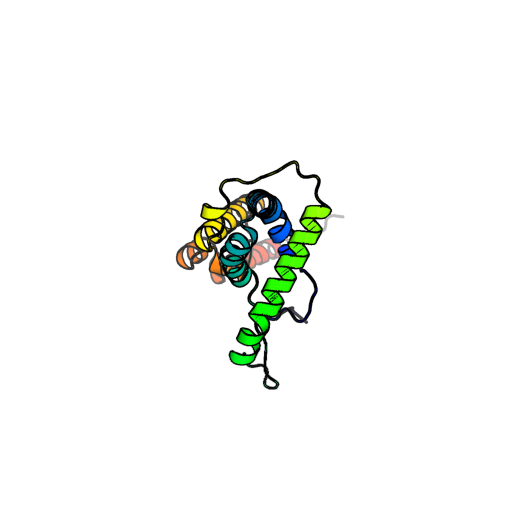 1 102 ? -10.192 1.499 -2.439 1.00 91.06 102 LYS A CA 1
ATOM 853 C C . LYS A 1 102 ? -9.040 0.893 -1.639 1.00 91.06 102 LYS A C 1
ATOM 855 O O . LYS A 1 102 ? -7.930 0.801 -2.157 1.00 91.06 102 LYS A O 1
ATOM 860 N N . MET A 1 103 ? -9.274 0.476 -0.394 1.00 93.62 103 MET A N 1
ATOM 861 C CA . MET A 1 103 ? -8.237 -0.060 0.492 1.00 93.62 103 MET A CA 1
ATOM 862 C C . MET A 1 103 ? -8.037 -1.566 0.298 1.00 93.62 103 MET A C 1
ATOM 864 O O . MET A 1 103 ? -8.169 -2.367 1.225 1.00 93.62 103 MET A O 1
ATOM 868 N N . THR A 1 104 ? -7.710 -1.940 -0.935 1.00 95.12 104 THR A N 1
ATOM 869 C CA . THR A 1 104 ? -7.323 -3.294 -1.342 1.00 95.12 104 THR A CA 1
ATOM 870 C C . THR A 1 104 ? -6.015 -3.232 -2.126 1.00 95.12 104 THR A C 1
ATOM 872 O O . THR A 1 104 ? -5.662 -2.189 -2.684 1.00 95.12 104 THR A O 1
ATOM 875 N N . ILE A 1 105 ? -5.264 -4.337 -2.160 1.00 94.56 105 ILE A N 1
ATOM 876 C CA . ILE A 1 105 ? -3.999 -4.394 -2.909 1.00 94.56 105 ILE A CA 1
ATOM 877 C C . ILE A 1 105 ? -4.281 -4.209 -4.404 1.00 94.56 105 ILE A C 1
ATOM 879 O O . ILE A 1 105 ? -3.556 -3.504 -5.101 1.00 94.56 105 ILE A O 1
ATOM 883 N N . GLU A 1 106 ? -5.366 -4.799 -4.890 1.00 94.75 106 GLU A N 1
ATOM 884 C CA . GLU A 1 106 ? -5.787 -4.771 -6.283 1.00 94.75 106 GLU A CA 1
ATOM 885 C C . GLU A 1 106 ? -6.177 -3.356 -6.723 1.00 94.75 106 GLU A C 1
ATOM 887 O O . GLU A 1 106 ? -5.671 -2.876 -7.742 1.00 94.75 106 GLU A O 1
ATOM 892 N N . ALA A 1 107 ? -7.019 -2.661 -5.948 1.00 94.31 107 ALA A N 1
ATOM 893 C CA . ALA A 1 107 ? -7.412 -1.286 -6.256 1.00 94.31 107 ALA A CA 1
ATOM 894 C C . ALA A 1 107 ? -6.207 -0.335 -6.211 1.00 94.31 107 ALA A C 1
ATOM 896 O O . ALA A 1 107 ? -6.037 0.505 -7.099 1.00 94.31 107 ALA A O 1
ATOM 897 N N . ASP A 1 108 ? -5.323 -0.508 -5.225 1.00 94.19 108 ASP A N 1
ATOM 898 C CA . ASP A 1 108 ? -4.098 0.275 -5.101 1.00 94.19 108 ASP A CA 1
ATOM 899 C C . ASP A 1 108 ? -3.146 0.078 -6.293 1.00 94.19 108 ASP A C 1
ATOM 901 O O . ASP A 1 108 ? -2.649 1.051 -6.872 1.00 94.19 108 ASP A O 1
ATOM 905 N N . ARG A 1 109 ? -2.908 -1.177 -6.692 1.00 93.44 109 ARG A N 1
ATOM 906 C CA . ARG A 1 109 ? -2.080 -1.518 -7.857 1.00 93.44 109 ARG A CA 1
ATOM 907 C C . ARG A 1 109 ? -2.686 -0.977 -9.148 1.00 93.44 109 ARG A C 1
ATOM 909 O O . ARG A 1 109 ? -1.956 -0.396 -9.948 1.00 93.44 109 ARG A O 1
ATOM 916 N N . ALA A 1 110 ? -4.003 -1.089 -9.334 1.00 92.69 110 ALA A N 1
ATOM 917 C CA . ALA A 1 110 ? -4.699 -0.535 -10.496 1.00 92.69 110 ALA A CA 1
ATOM 918 C C . ALA A 1 110 ? -4.556 0.995 -10.576 1.00 92.69 110 ALA A C 1
ATOM 920 O O . ALA A 1 110 ? -4.252 1.541 -11.642 1.00 92.69 110 ALA A O 1
ATOM 921 N N . GLN A 1 111 ? -4.696 1.690 -9.444 1.00 90.38 111 GLN A N 1
ATOM 922 C CA . GLN A 1 111 ? -4.486 3.134 -9.373 1.00 90.38 111 GLN A CA 1
ATOM 923 C C . GLN A 1 111 ? -3.031 3.513 -9.680 1.00 90.38 111 GLN A C 1
ATOM 925 O O . GLN A 1 111 ? -2.791 4.430 -10.467 1.00 90.38 111 GLN A O 1
ATOM 930 N N . ARG A 1 112 ? -2.047 2.796 -9.118 1.00 88.69 112 ARG A N 1
ATOM 931 C CA . ARG A 1 112 ? -0.622 2.999 -9.432 1.00 88.69 112 ARG A CA 1
ATOM 932 C C . ARG A 1 112 ? -0.330 2.795 -10.908 1.00 88.69 112 ARG A C 1
ATOM 934 O O . ARG A 1 112 ? 0.247 3.679 -11.531 1.00 88.69 112 ARG A O 1
ATOM 941 N N . ARG A 1 113 ? -0.786 1.679 -11.480 1.00 89.25 113 ARG A N 1
ATOM 942 C CA . ARG A 1 113 ? -0.669 1.378 -12.910 1.00 89.25 113 ARG A CA 1
ATOM 943 C C . ARG A 1 113 ? -1.220 2.526 -13.756 1.00 89.25 113 ARG A C 1
ATOM 945 O O . ARG A 1 113 ? -0.528 2.993 -14.656 1.00 89.25 113 ARG A O 1
ATOM 952 N N . ARG A 1 114 ? -2.407 3.056 -13.428 1.00 88.56 114 ARG A N 1
ATOM 953 C CA . ARG A 1 114 ? -2.986 4.227 -14.112 1.00 88.56 114 ARG A CA 1
ATOM 954 C C . ARG A 1 114 ? -2.082 5.462 -14.032 1.00 88.56 114 ARG A C 1
ATOM 956 O O . ARG A 1 114 ? -1.900 6.136 -15.044 1.00 88.56 114 ARG A O 1
ATOM 963 N N . VAL A 1 115 ? -1.524 5.764 -12.858 1.00 85.31 115 VAL A N 1
ATOM 964 C CA . VAL A 1 115 ? -0.597 6.897 -12.674 1.00 85.31 115 VAL A CA 1
ATOM 965 C C . VAL A 1 115 ? 0.683 6.693 -13.480 1.00 85.31 115 VAL A C 1
ATOM 967 O O . VAL A 1 115 ? 1.105 7.609 -14.179 1.00 85.31 115 VAL A O 1
ATOM 970 N N . TYR A 1 116 ? 1.275 5.501 -13.444 1.00 83.81 116 TYR A N 1
ATOM 971 C CA . TYR A 1 116 ? 2.491 5.201 -14.193 1.00 83.81 116 TYR A CA 1
ATOM 972 C C . TYR A 1 116 ? 2.287 5.328 -15.705 1.00 83.81 116 TYR A C 1
ATOM 974 O O . TYR A 1 116 ? 3.102 5.956 -16.372 1.00 83.81 116 TYR A O 1
ATOM 982 N N . HIS A 1 117 ? 1.162 4.840 -16.234 1.00 81.00 117 HIS A N 1
ATOM 983 C CA . HIS A 1 117 ? 0.788 5.044 -17.638 1.00 81.00 117 HIS A CA 1
ATOM 984 C C . HIS A 1 117 ? 0.583 6.517 -17.993 1.00 81.00 117 HIS A C 1
ATOM 986 O O . HIS A 1 117 ? 1.008 6.968 -19.057 1.00 81.00 117 HIS A O 1
ATOM 992 N N . ALA A 1 118 ? -0.046 7.289 -17.105 1.00 80.06 118 ALA A N 1
ATOM 993 C CA . ALA A 1 118 ? -0.228 8.723 -17.310 1.00 80.06 118 ALA A CA 1
ATOM 994 C C . ALA A 1 118 ? 1.113 9.475 -17.331 1.00 80.06 118 ALA A C 1
ATOM 996 O O . ALA A 1 118 ? 1.311 10.339 -18.183 1.00 80.06 118 ALA A O 1
ATOM 997 N N . LEU A 1 119 ? 2.045 9.117 -16.441 1.00 71.94 119 LEU A N 1
ATOM 998 C CA . LEU A 1 119 ? 3.399 9.671 -16.424 1.00 71.94 119 LEU A CA 1
ATOM 999 C C . LEU A 1 119 ? 4.155 9.281 -17.698 1.00 71.94 119 LEU A C 1
ATOM 1001 O O . LEU A 1 119 ? 4.635 10.154 -18.417 1.00 71.94 119 LEU A O 1
ATOM 1005 N N . ALA A 1 120 ? 4.193 7.999 -18.049 1.00 69.88 120 ALA A N 1
ATOM 1006 C CA . ALA A 1 120 ? 4.914 7.527 -19.225 1.00 69.88 120 ALA A CA 1
ATOM 1007 C C . ALA A 1 120 ? 4.404 8.149 -20.537 1.00 69.88 120 ALA A C 1
ATOM 1009 O O . ALA A 1 120 ? 5.196 8.440 -21.432 1.00 69.88 120 ALA A O 1
ATOM 1010 N N . LYS A 1 121 ? 3.102 8.457 -20.643 1.00 64.38 121 LYS A N 1
ATOM 1011 C CA . LYS A 1 121 ? 2.544 9.201 -21.788 1.00 64.38 121 LYS A CA 1
ATOM 1012 C C . LYS A 1 121 ? 3.192 10.581 -21.970 1.00 64.38 121 LYS A C 1
ATOM 1014 O O . LYS A 1 121 ? 3.358 11.024 -23.108 1.00 64.38 121 LYS A O 1
ATOM 1019 N N . CYS A 1 122 ? 3.546 11.250 -20.875 1.00 59.72 122 CYS A N 1
ATOM 1020 C CA . CYS A 1 122 ? 4.169 12.574 -20.887 1.00 59.72 122 CYS A CA 1
ATOM 1021 C C . CYS A 1 122 ? 5.683 12.508 -21.138 1.00 59.72 122 CYS A C 1
ATOM 1023 O O . CYS A 1 122 ? 6.206 13.345 -21.867 1.00 59.72 122 CYS A O 1
ATOM 1025 N N . TRP A 1 123 ? 6.370 11.504 -20.584 1.00 57.69 123 TRP A N 1
ATOM 1026 C CA . TRP A 1 123 ? 7.837 11.387 -20.643 1.00 57.69 123 TRP A CA 1
ATOM 1027 C C . TRP A 1 123 ? 8.347 10.451 -21.759 1.00 57.69 123 TRP A C 1
ATOM 1029 O O . TRP A 1 123 ? 9.549 10.349 -21.972 1.00 57.69 123 TRP A O 1
ATOM 1039 N N . LYS A 1 124 ? 7.430 9.805 -22.499 1.00 55.69 124 LYS A N 1
ATOM 1040 C CA . LYS A 1 124 ? 7.551 9.002 -23.741 1.00 55.69 124 LYS A CA 1
ATOM 1041 C C . LYS A 1 124 ? 8.654 7.938 -23.860 1.00 55.69 124 LYS A C 1
ATOM 1043 O O . LYS A 1 124 ? 8.619 7.210 -24.849 1.00 55.69 124 LYS A O 1
ATOM 1048 N N . LYS A 1 125 ? 9.595 7.805 -22.924 1.00 58.75 125 LYS A N 1
ATOM 1049 C CA . LYS A 1 125 ? 10.689 6.813 -22.965 1.00 58.75 125 LYS A CA 1
ATOM 1050 C C . LYS A 1 125 ? 11.158 6.330 -21.590 1.00 58.75 125 LYS A C 1
ATOM 1052 O O . LYS A 1 125 ? 11.727 5.246 -21.512 1.00 58.75 125 LYS A O 1
ATOM 1057 N N . ASP A 1 126 ? 10.854 7.069 -20.524 1.00 65.50 126 ASP A N 1
ATOM 1058 C CA . ASP A 1 126 ? 11.274 6.712 -19.169 1.00 65.50 126 ASP A CA 1
ATOM 1059 C C . ASP A 1 126 ? 10.118 6.091 -18.387 1.00 65.50 126 ASP A C 1
ATOM 1061 O O . ASP A 1 126 ? 9.252 6.777 -17.836 1.00 65.50 126 ASP A O 1
ATOM 1065 N N . TRP A 1 127 ? 10.098 4.760 -18.363 1.00 70.25 127 TRP A N 1
ATOM 1066 C CA . TRP A 1 127 ? 9.179 4.004 -17.521 1.00 70.25 127 TRP A CA 1
ATOM 1067 C C . TRP A 1 127 ? 9.712 3.914 -16.089 1.00 70.25 127 TRP A C 1
ATOM 1069 O O . TRP A 1 127 ? 10.917 3.707 -15.902 1.00 70.25 127 TRP A O 1
ATOM 1079 N N . PRO A 1 128 ? 8.840 4.039 -15.069 1.00 69.94 128 PRO A N 1
ATOM 1080 C CA . PRO A 1 128 ? 9.216 3.761 -13.689 1.00 69.94 128 PRO A CA 1
ATOM 1081 C C . PRO A 1 128 ? 9.827 2.360 -13.566 1.00 69.94 128 PRO A C 1
ATOM 1083 O O . PRO A 1 128 ? 9.417 1.442 -14.268 1.00 69.94 128 PRO A O 1
ATOM 1086 N N . ARG A 1 129 ? 10.797 2.186 -12.666 1.00 70.56 129 ARG A N 1
ATOM 1087 C CA . ARG A 1 129 ? 11.437 0.891 -12.384 1.00 70.56 129 ARG A CA 1
ATOM 1088 C C . ARG A 1 129 ? 11.401 0.578 -10.890 1.00 70.56 129 ARG A C 1
ATOM 1090 O O . ARG A 1 129 ? 11.273 1.485 -10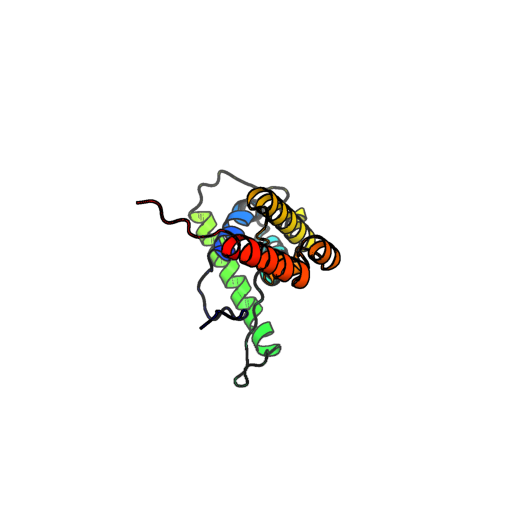.068 1.00 70.56 129 ARG A O 1
ATOM 1097 N N . GLY A 1 130 ? 11.553 -0.702 -10.550 1.00 75.44 130 GLY A N 1
ATOM 1098 C CA . GLY A 1 130 ? 11.623 -1.200 -9.178 1.00 75.44 130 GLY A CA 1
ATOM 1099 C C . GLY A 1 130 ? 10.301 -1.750 -8.642 1.00 75.44 130 GLY A C 1
ATOM 1100 O O . GLY A 1 130 ? 9.260 -1.685 -9.295 1.00 75.44 130 GLY A O 1
ATOM 1101 N N . HIS A 1 131 ? 10.352 -2.264 -7.407 1.00 81.19 131 HIS A N 1
ATOM 1102 C CA . HIS A 1 131 ? 9.286 -3.057 -6.772 1.00 81.19 131 HIS A CA 1
ATOM 1103 C C . HIS A 1 131 ? 7.877 -2.487 -6.970 1.00 81.19 131 HIS A C 1
ATOM 1105 O O . HIS A 1 131 ? 6.979 -3.202 -7.400 1.00 81.19 131 HIS A O 1
ATOM 1111 N N . GLN A 1 132 ? 7.665 -1.192 -6.707 1.00 82.12 132 GLN A N 1
ATOM 1112 C CA . GLN A 1 132 ? 6.324 -0.600 -6.794 1.00 82.12 132 GLN A CA 1
ATOM 1113 C C . GLN A 1 132 ? 5.746 -0.561 -8.215 1.00 82.12 132 GLN A C 1
ATOM 1115 O O . GLN A 1 132 ? 4.525 -0.627 -8.362 1.00 82.12 132 GLN A O 1
ATOM 1120 N N . TRP A 1 133 ? 6.593 -0.460 -9.239 1.00 81.56 133 TRP A N 1
ATOM 1121 C CA . TRP A 1 133 ? 6.192 -0.587 -10.639 1.00 81.56 133 TRP A CA 1
ATOM 1122 C C . TRP A 1 133 ? 5.915 -2.050 -10.982 1.00 81.56 133 TRP A C 1
ATOM 1124 O O . TRP A 1 133 ? 4.834 -2.376 -11.466 1.00 81.56 133 TRP A O 1
ATOM 1134 N N . GLU A 1 134 ? 6.856 -2.932 -10.654 1.00 84.00 134 GLU A N 1
ATOM 1135 C CA . GLU A 1 134 ? 6.830 -4.348 -11.031 1.00 84.00 134 GLU A CA 1
ATOM 1136 C C . GLU A 1 134 ? 5.643 -5.113 -10.440 1.00 84.00 134 GLU A C 1
ATOM 1138 O O . GLU A 1 134 ? 5.088 -5.983 -11.108 1.00 84.00 134 GLU A O 1
ATOM 1143 N N . VAL A 1 135 ? 5.220 -4.784 -9.214 1.00 84.06 135 VAL A N 1
ATOM 1144 C CA . VAL A 1 135 ? 4.030 -5.403 -8.604 1.00 84.06 135 VAL A CA 1
ATOM 1145 C C . VAL A 1 135 ? 2.717 -4.793 -9.092 1.00 84.06 135 VAL A C 1
ATOM 1147 O O . VAL A 1 135 ? 1.679 -5.450 -9.027 1.00 84.06 135 VAL A O 1
ATOM 1150 N N . ALA A 1 136 ? 2.734 -3.538 -9.551 1.00 86.44 136 ALA A N 1
ATOM 1151 C CA . ALA A 1 136 ? 1.540 -2.855 -10.045 1.00 86.44 136 ALA A CA 1
ATOM 1152 C C . ALA A 1 136 ? 1.251 -3.172 -11.517 1.00 86.44 136 ALA A C 1
ATOM 1154 O O . ALA A 1 136 ? 0.088 -3.177 -11.925 1.00 86.44 136 ALA A O 1
ATOM 1155 N N . VAL A 1 137 ? 2.295 -3.422 -12.309 1.00 84.94 137 VAL A N 1
ATOM 1156 C CA . VAL A 1 137 ? 2.198 -3.669 -13.748 1.00 84.94 137 VAL A CA 1
ATOM 1157 C C . VAL A 1 137 ? 2.650 -5.097 -14.060 1.00 84.94 137 VAL A C 1
ATOM 1159 O O . VAL A 1 137 ? 3.829 -5.418 -13.880 1.00 84.94 137 VAL A O 1
ATOM 1162 N N . PRO A 1 138 ? 1.725 -5.965 -14.518 1.00 86.19 138 PRO A N 1
ATOM 1163 C CA . PRO A 1 138 ? 2.023 -7.350 -14.864 1.00 86.19 138 PRO A CA 1
ATOM 1164 C C . PRO A 1 138 ? 3.183 -7.489 -15.850 1.00 86.19 138 PRO A C 1
ATOM 1166 O O . PRO A 1 138 ? 3.399 -6.627 -16.704 1.00 86.19 138 PRO A O 1
ATOM 1169 N N . ALA A 1 139 ? 3.908 -8.603 -15.757 1.00 85.62 139 ALA A N 1
ATOM 1170 C CA . ALA A 1 139 ? 5.074 -8.868 -16.594 1.00 85.62 139 ALA A CA 1
ATOM 1171 C C . ALA A 1 139 ? 4.734 -8.846 -18.093 1.00 85.62 139 ALA A C 1
ATOM 1173 O O . ALA A 1 139 ? 5.511 -8.325 -18.885 1.00 85.62 139 ALA A O 1
ATOM 1174 N N . GLU A 1 140 ? 3.554 -9.335 -18.478 1.00 83.62 140 GLU A N 1
ATOM 1175 C CA . GLU A 1 140 ? 3.098 -9.372 -19.871 1.00 83.62 140 GLU A CA 1
ATOM 1176 C C . GLU A 1 140 ? 2.891 -7.972 -20.447 1.00 83.62 140 GLU A C 1
ATOM 1178 O O . GLU A 1 140 ? 3.074 -7.744 -21.640 1.00 83.62 140 GLU A O 1
ATOM 1183 N N . GLU A 1 141 ? 2.475 -7.028 -19.610 1.00 83.12 141 GLU A N 1
ATOM 1184 C CA . GLU A 1 141 ? 2.312 -5.637 -20.006 1.00 83.12 141 GLU A CA 1
ATOM 1185 C C . GLU A 1 141 ? 3.643 -4.901 -19.993 1.00 83.12 141 GLU A C 1
ATOM 1187 O O . GLU A 1 141 ? 3.924 -4.167 -20.936 1.00 83.12 141 GLU A O 1
ATOM 1192 N N . ARG A 1 142 ? 4.484 -5.142 -18.981 1.00 84.06 142 ARG A N 1
ATOM 1193 C CA . ARG A 1 142 ? 5.848 -4.608 -18.947 1.00 84.06 142 ARG A CA 1
ATOM 1194 C C . ARG A 1 142 ? 6.634 -5.027 -20.184 1.00 84.06 142 ARG A C 1
ATOM 1196 O O . ARG A 1 142 ? 7.202 -4.163 -20.829 1.00 84.06 142 ARG A O 1
ATOM 1203 N N . ALA A 1 143 ? 6.545 -6.286 -20.608 1.00 77.50 143 ALA A N 1
ATOM 1204 C CA . ALA A 1 143 ? 7.207 -6.789 -21.815 1.00 77.50 143 ALA A CA 1
ATOM 1205 C C . ALA A 1 143 ? 6.754 -6.111 -23.123 1.00 77.50 143 ALA A C 1
ATOM 1207 O O . ALA A 1 143 ? 7.486 -6.115 -24.104 1.00 77.50 143 ALA A O 1
ATOM 1208 N N . ARG A 1 144 ? 5.548 -5.528 -23.171 1.00 72.75 144 ARG A N 1
ATOM 1209 C CA . ARG A 1 144 ? 5.058 -4.783 -24.353 1.00 72.75 144 ARG A CA 1
ATOM 1210 C C . ARG A 1 144 ? 5.544 -3.337 -24.392 1.00 72.75 144 ARG A C 1
ATOM 1212 O O . ARG A 1 144 ? 5.306 -2.637 -25.373 1.00 72.75 144 ARG A O 1
ATOM 1219 N N . ILE A 1 145 ? 6.105 -2.869 -23.286 1.00 71.00 145 ILE A N 1
ATOM 1220 C CA . ILE A 1 145 ? 6.335 -1.461 -22.988 1.00 71.00 145 ILE A CA 1
ATOM 1221 C C . ILE A 1 145 ? 7.826 -1.181 -22.775 1.00 71.00 145 ILE A C 1
ATOM 1223 O O . ILE A 1 145 ? 8.341 -0.148 -23.209 1.00 71.00 145 ILE A O 1
ATOM 1227 N N . GLU A 1 146 ? 8.507 -2.092 -22.087 1.00 65.75 146 GLU A N 1
ATOM 1228 C CA . GLU A 1 146 ? 9.952 -2.157 -21.975 1.00 65.75 146 GLU A CA 1
ATOM 1229 C C . GLU A 1 146 ? 10.479 -2.527 -23.366 1.00 65.75 146 GLU A C 1
ATOM 1231 O O . GLU A 1 146 ? 10.292 -3.643 -23.840 1.00 65.75 146 GLU A O 1
ATOM 1236 N N . ILE A 1 147 ? 11.059 -1.541 -24.053 1.00 59.72 147 ILE A N 1
ATOM 1237 C CA . ILE A 1 147 ? 11.786 -1.754 -25.308 1.00 59.72 147 ILE A CA 1
ATOM 1238 C C . ILE A 1 147 ? 12.870 -2.795 -25.028 1.00 59.72 147 ILE A C 1
ATOM 1240 O O . ILE A 1 147 ? 13.560 -2.678 -24.008 1.00 59.72 147 ILE A O 1
ATOM 1244 N N . ASP A 1 148 ? 13.001 -3.783 -25.917 1.00 57.19 148 ASP A N 1
ATOM 1245 C CA . ASP A 1 148 ? 14.040 -4.804 -25.824 1.00 57.19 148 ASP A CA 1
ATOM 1246 C C . ASP A 1 148 ? 15.391 -4.103 -25.588 1.00 57.19 148 ASP A C 1
ATOM 1248 O O . ASP A 1 148 ? 15.725 -3.153 -26.309 1.00 57.19 148 ASP A O 1
ATOM 1252 N N . PRO A 1 149 ? 16.159 -4.473 -24.550 1.00 55.12 149 PRO A N 1
ATOM 1253 C CA . PRO A 1 149 ? 17.496 -3.936 -24.345 1.00 55.12 149 PRO A CA 1
ATOM 1254 C C . PRO A 1 149 ? 18.348 -3.945 -25.625 1.00 55.12 149 PRO A C 1
ATOM 1256 O O . PRO A 1 149 ? 19.134 -3.016 -25.819 1.00 55.12 149 PRO A O 1
ATOM 1259 N N . GLU A 1 150 ? 18.155 -4.927 -26.515 1.00 55.31 150 GLU A N 1
ATOM 1260 C CA . GLU A 1 150 ? 18.794 -4.970 -27.836 1.00 55.31 150 GLU A CA 1
ATOM 1261 C C . GLU A 1 150 ? 18.305 -3.865 -28.780 1.00 55.31 150 GLU A C 1
ATOM 1263 O O . GLU A 1 150 ? 19.134 -3.186 -29.383 1.00 55.31 150 GLU A O 1
ATOM 1268 N N . ASP A 1 151 ? 17.002 -3.589 -28.845 1.00 58.03 151 ASP A N 1
ATOM 1269 C CA . ASP A 1 151 ? 16.446 -2.494 -29.652 1.00 58.03 151 ASP A CA 1
ATOM 1270 C C . ASP A 1 151 ? 16.924 -1.120 -29.157 1.00 58.03 151 ASP A C 1
ATOM 1272 O O . ASP A 1 151 ? 17.192 -0.212 -29.950 1.00 58.03 151 ASP A O 1
ATOM 1276 N N . PHE A 1 152 ? 17.076 -0.951 -27.839 1.00 55.25 152 PHE A N 1
ATOM 1277 C CA . PHE A 1 152 ? 17.651 0.265 -27.263 1.00 55.25 152 PHE A CA 1
ATOM 1278 C C . PHE A 1 152 ? 19.138 0.411 -27.606 1.00 55.25 152 PHE A C 1
ATOM 1280 O O . PHE A 1 152 ? 19.574 1.502 -27.986 1.00 55.25 152 PHE A O 1
ATOM 1287 N N . LEU A 1 153 ? 19.915 -0.671 -27.488 1.00 59.56 153 LEU A N 1
ATOM 1288 C CA . LEU A 1 153 ? 21.336 -0.684 -27.839 1.00 59.56 153 LEU A CA 1
ATOM 1289 C C . LEU A 1 153 ? 21.545 -0.431 -29.333 1.00 59.56 153 LEU A C 1
ATOM 1291 O O . LEU A 1 153 ? 22.421 0.355 -29.691 1.00 59.56 153 LEU A O 1
ATOM 1295 N N . GLN A 1 154 ? 20.708 -1.018 -30.187 1.00 71.12 154 GLN A N 1
ATOM 1296 C CA . GLN A 1 154 ? 20.739 -0.806 -31.628 1.00 71.12 154 GLN A CA 1
ATOM 1297 C C . GLN A 1 154 ? 20.373 0.640 -31.975 1.00 71.12 154 GLN A C 1
ATOM 1299 O O . GLN A 1 154 ? 21.114 1.303 -32.694 1.00 71.12 154 GLN A O 1
ATOM 1304 N N . ALA A 1 155 ? 19.303 1.191 -31.392 1.00 68.31 155 ALA A N 1
ATOM 1305 C CA . ALA A 1 155 ? 18.926 2.588 -31.605 1.00 68.31 155 ALA A CA 1
ATOM 1306 C C . ALA A 1 155 ? 19.987 3.578 -31.088 1.00 68.31 155 ALA A C 1
ATOM 1308 O O . ALA A 1 155 ? 20.183 4.645 -31.678 1.00 68.31 155 ALA A O 1
ATOM 1309 N N . TRP A 1 156 ? 20.679 3.249 -29.993 1.00 71.75 156 TRP A N 1
ATOM 1310 C CA . TRP A 1 156 ? 21.810 4.028 -29.488 1.00 71.75 156 TRP A CA 1
ATOM 1311 C C . TRP A 1 156 ? 23.015 3.950 -30.433 1.00 71.75 156 TRP A C 1
ATOM 1313 O O . TRP A 1 156 ? 23.572 4.992 -30.782 1.00 71.75 156 TRP A O 1
ATOM 1323 N N . ALA A 1 157 ? 23.371 2.752 -30.903 1.00 75.38 157 ALA A N 1
ATOM 1324 C CA . ALA A 1 157 ? 24.453 2.539 -31.860 1.00 75.38 157 ALA A CA 1
ATOM 1325 C C . ALA A 1 157 ? 24.184 3.269 -33.185 1.00 75.38 157 ALA A C 1
ATOM 1327 O O . ALA A 1 157 ? 25.048 3.992 -33.677 1.00 75.38 157 ALA A O 1
ATOM 1328 N N . ASP A 1 158 ? 22.961 3.182 -33.710 1.00 82.25 158 ASP A N 1
ATOM 1329 C CA . ASP A 1 158 ? 22.535 3.875 -34.928 1.00 82.25 158 ASP A CA 1
ATOM 1330 C C . ASP A 1 158 ? 22.597 5.401 -34.773 1.00 82.25 158 ASP A C 1
ATOM 1332 O O . ASP A 1 158 ? 22.934 6.123 -35.717 1.00 82.25 158 ASP A O 1
ATOM 1336 N N . ARG A 1 159 ? 22.289 5.918 -33.575 1.00 75.38 159 ARG A N 1
ATOM 1337 C CA . ARG A 1 159 ? 22.417 7.347 -33.266 1.00 75.38 159 ARG A CA 1
ATOM 1338 C C . ARG A 1 159 ? 23.882 7.772 -33.198 1.00 75.38 159 ARG A C 1
ATOM 1340 O O . ARG A 1 159 ? 24.231 8.784 -33.794 1.00 75.38 159 ARG A O 1
ATOM 1347 N N . MET A 1 160 ? 24.735 6.983 -32.545 1.00 76.19 160 MET A N 1
ATOM 1348 C CA . MET A 1 160 ? 26.176 7.246 -32.469 1.00 76.19 160 MET A CA 1
ATOM 1349 C C . MET A 1 160 ? 26.841 7.210 -33.841 1.00 76.19 160 MET A C 1
ATOM 1351 O O . MET A 1 160 ? 27.631 8.091 -34.157 1.00 76.19 160 MET A O 1
ATOM 1355 N N . LEU A 1 161 ? 26.470 6.255 -34.694 1.00 81.50 161 LEU A N 1
ATOM 1356 C CA . LEU A 1 161 ? 26.958 6.186 -36.069 1.00 81.50 161 LEU A CA 1
ATOM 1357 C C . LEU A 1 161 ? 26.532 7.407 -36.891 1.00 81.50 161 LEU A C 1
ATOM 1359 O O . LEU A 1 161 ? 27.328 7.915 -37.673 1.00 81.50 161 LEU A O 1
ATOM 1363 N N . LYS A 1 162 ? 25.311 7.920 -36.697 1.00 76.69 162 LYS A N 1
ATOM 1364 C CA . LYS A 1 162 ? 24.857 9.159 -37.350 1.00 76.69 162 LYS A CA 1
ATOM 1365 C C . LYS A 1 162 ? 25.580 10.403 -36.839 1.00 76.69 162 LYS A C 1
ATOM 1367 O O . LYS A 1 162 ? 25.897 11.267 -37.647 1.00 76.69 162 LYS A O 1
ATOM 1372 N N . GLU A 1 163 ? 25.828 10.498 -35.535 1.00 72.50 163 GLU A N 1
ATOM 1373 C CA . GLU A 1 163 ? 26.575 11.609 -34.927 1.00 72.50 163 GLU A CA 1
ATOM 1374 C C . GLU A 1 163 ? 28.051 11.597 -35.371 1.00 72.50 163 GLU A C 1
ATOM 1376 O O . GLU A 1 163 ? 28.591 12.643 -35.708 1.00 72.50 163 GLU A O 1
ATOM 1381 N N . LEU A 1 164 ? 28.672 10.417 -35.486 1.00 67.75 164 LEU A N 1
ATOM 1382 C CA . LEU A 1 164 ? 30.039 10.245 -36.000 1.00 67.75 164 LEU A CA 1
ATOM 1383 C C . LEU A 1 164 ? 30.155 10.429 -37.522 1.00 67.75 164 LEU A C 1
ATOM 1385 O O . LEU A 1 164 ? 31.231 10.742 -38.025 1.00 67.75 164 LEU A O 1
ATOM 1389 N N . ALA A 1 165 ? 29.067 10.212 -38.266 1.00 67.38 165 ALA A N 1
ATOM 1390 C CA . ALA A 1 165 ? 29.016 10.410 -39.713 1.00 67.38 165 ALA A CA 1
ATOM 1391 C C . ALA A 1 165 ? 28.761 11.870 -40.123 1.00 67.38 165 ALA A C 1
ATOM 1393 O O . ALA A 1 165 ? 28.854 12.180 -41.313 1.00 67.38 165 ALA A O 1
ATOM 1394 N N . GLN A 1 166 ? 28.442 12.768 -39.182 1.00 59.72 166 GLN A N 1
ATOM 1395 C CA . GLN A 1 166 ? 28.458 14.203 -39.456 1.00 59.72 166 GLN A CA 1
ATOM 1396 C C . GLN A 1 166 ? 29.916 14.674 -39.466 1.00 59.72 166 GLN A C 1
ATOM 1398 O O . GLN A 1 166 ? 30.581 14.605 -38.434 1.00 59.72 166 GLN A O 1
ATOM 1403 N N . PRO A 1 167 ? 30.454 15.138 -40.607 1.00 53.66 167 PRO A N 1
ATOM 1404 C CA . PRO A 1 167 ? 31.784 15.709 -40.614 1.00 53.66 167 PRO A CA 1
ATOM 1405 C C . PRO A 1 167 ? 31.707 17.044 -39.883 1.00 53.66 167 PRO A C 1
ATOM 1407 O O . PRO A 1 167 ? 30.875 17.889 -40.226 1.00 53.66 167 PRO A O 1
ATOM 1410 N N . ASP A 1 168 ? 32.592 17.228 -38.908 1.00 58.41 168 ASP A N 1
ATOM 1411 C CA . ASP A 1 168 ? 32.883 18.519 -38.297 1.00 58.41 168 ASP A CA 1
ATOM 1412 C C . ASP A 1 168 ? 33.473 19.427 -39.392 1.00 58.41 168 ASP A C 1
ATOM 1414 O O . ASP A 1 168 ? 34.686 19.569 -39.561 1.00 58.41 168 ASP A O 1
ATOM 1418 N N . TRP A 1 169 ? 32.607 20.008 -40.224 1.00 51.69 169 TRP A N 1
ATOM 1419 C CA . TRP A 1 169 ? 32.989 21.120 -41.077 1.00 51.69 169 TRP A CA 1
ATOM 1420 C C . TRP A 1 169 ? 33.095 22.336 -40.176 1.00 51.69 169 TRP A C 1
ATOM 1422 O O . TRP A 1 169 ? 32.178 23.148 -40.050 1.00 51.69 169 TRP A O 1
ATOM 1432 N N . GLY A 1 170 ? 34.271 22.450 -39.560 1.00 56.56 170 GLY A N 1
ATOM 1433 C CA . GLY A 1 170 ? 34.779 23.719 -39.093 1.00 56.56 170 GLY A CA 1
ATOM 1434 C C . GLY A 1 170 ? 34.558 24.761 -40.183 1.00 56.56 170 GLY A C 1
ATOM 1435 O O . GLY A 1 170 ? 35.111 24.678 -41.278 1.00 56.56 170 GLY A O 1
ATOM 1436 N N . THR A 1 171 ? 33.742 25.757 -39.872 1.00 42.50 171 THR A N 1
ATOM 1437 C CA . THR A 1 171 ? 33.741 27.009 -40.615 1.00 42.50 171 THR A CA 1
ATOM 1438 C C . THR A 1 171 ? 33.706 28.146 -39.608 1.00 42.50 171 THR A C 1
ATOM 1440 O O . THR A 1 171 ? 32.645 28.520 -39.132 1.00 42.50 171 THR A O 1
ATOM 1443 N N . ARG A 1 172 ? 34.933 28.579 -39.291 1.00 44.94 172 ARG A N 1
ATOM 1444 C CA . ARG A 1 172 ? 35.409 29.926 -38.931 1.00 44.94 172 ARG A CA 1
ATOM 1445 C C . ARG A 1 172 ? 34.587 30.762 -37.957 1.00 44.94 172 ARG A C 1
ATOM 1447 O O . ARG A 1 172 ? 33.521 31.268 -38.354 1.00 44.94 172 ARG A O 1
#

Radius of gyration: 22.0 Å; chains: 1; bounding box: 53×44×57 Å